Protein AF-A0A6J4SZ74-F1 (afdb_monomer_lite)

pLDDT: mean 85.62, std 14.79, range [48.62, 96.88]

Structure (mmCIF, N/CA/C/O backbone):
data_AF-A0A6J4SZ74-F1
#
_entry.id   AF-A0A6J4SZ74-F1
#
loop_
_atom_site.group_PDB
_atom_site.id
_atom_site.type_symbol
_atom_site.label_atom_id
_atom_site.label_alt_id
_atom_site.label_comp_id
_atom_site.label_asym_id
_atom_site.label_entity_id
_atom_site.label_seq_id
_atom_site.pdbx_PDB_ins_code
_atom_site.Cartn_x
_atom_site.Cartn_y
_atom_site.Cartn_z
_atom_site.occupancy
_atom_site.B_iso_or_equiv
_atom_site.auth_seq_id
_atom_site.auth_comp_id
_atom_site.auth_asym_id
_atom_site.auth_atom_id
_atom_site.pdbx_PDB_model_num
ATOM 1 N N . MET A 1 1 ? -7.629 17.051 10.121 1.00 60.75 1 MET A N 1
ATOM 2 C CA . MET A 1 1 ? -6.502 16.096 10.253 1.00 60.75 1 MET A CA 1
ATOM 3 C C . MET A 1 1 ? -5.466 16.437 9.185 1.00 60.75 1 MET A C 1
ATOM 5 O O . MET A 1 1 ? -5.879 16.590 8.041 1.00 60.75 1 MET A O 1
ATOM 9 N N . ARG A 1 2 ? -4.176 16.604 9.516 1.00 68.94 2 ARG A N 1
ATOM 10 C CA . ARG A 1 2 ? -3.120 16.747 8.489 1.00 68.94 2 ARG A CA 1
ATOM 11 C C . ARG A 1 2 ? -2.840 15.372 7.857 1.00 68.94 2 ARG A C 1
ATOM 13 O O . ARG A 1 2 ? -2.926 14.385 8.587 1.00 68.94 2 ARG A O 1
ATOM 20 N N . PRO A 1 3 ? -2.556 15.290 6.547 1.00 75.69 3 PRO A N 1
ATOM 21 C CA . PRO A 1 3 ? -2.136 14.036 5.930 1.00 75.69 3 PRO A CA 1
ATOM 22 C C . PRO A 1 3 ? -0.787 13.572 6.502 1.00 75.69 3 PRO A C 1
ATOM 24 O O . PRO A 1 3 ? 0.090 14.408 6.726 1.00 75.69 3 PRO A O 1
ATOM 27 N N . SER A 1 4 ? -0.636 12.268 6.759 1.00 88.50 4 SER A N 1
ATOM 28 C CA . SER A 1 4 ? 0.644 11.644 7.142 1.00 88.50 4 SER A CA 1
ATOM 29 C C . SER A 1 4 ? 1.332 10.982 5.945 1.00 88.50 4 SER A C 1
ATOM 31 O O . SER A 1 4 ? 0.694 10.711 4.926 1.00 88.50 4 SER A O 1
ATOM 33 N N . ASN A 1 5 ? 2.637 10.743 6.066 1.00 91.88 5 ASN A N 1
ATOM 34 C CA . ASN A 1 5 ? 3.447 10.036 5.077 1.00 91.88 5 ASN A CA 1
ATOM 35 C C . ASN A 1 5 ? 4.028 8.792 5.751 1.00 91.88 5 ASN A C 1
ATOM 37 O O . ASN A 1 5 ? 4.683 8.931 6.780 1.00 91.88 5 ASN A O 1
ATOM 41 N N . ASP A 1 6 ? 3.778 7.618 5.183 1.00 92.62 6 ASP A N 1
ATOM 42 C CA . ASP A 1 6 ? 4.157 6.318 5.743 1.00 92.62 6 ASP A CA 1
ATOM 43 C C . ASP A 1 6 ? 4.736 5.417 4.632 1.00 92.62 6 ASP A C 1
ATOM 45 O O . ASP A 1 6 ? 4.573 5.701 3.445 1.00 92.62 6 ASP A O 1
ATOM 49 N N . THR A 1 7 ? 5.381 4.307 4.994 1.00 93.44 7 THR A N 1
ATOM 50 C CA . THR A 1 7 ? 5.830 3.271 4.042 1.00 93.44 7 THR A CA 1
ATOM 51 C C . THR A 1 7 ? 4.890 2.072 4.103 1.00 93.44 7 THR A C 1
ATOM 53 O O . THR A 1 7 ? 4.458 1.676 5.189 1.00 93.44 7 THR A O 1
ATOM 56 N N . ALA A 1 8 ? 4.566 1.472 2.957 1.00 93.69 8 ALA A N 1
ATOM 57 C CA . ALA A 1 8 ? 3.773 0.248 2.940 1.00 93.69 8 ALA A CA 1
ATOM 58 C C . ALA A 1 8 ? 4.509 -0.918 3.619 1.00 93.69 8 ALA A C 1
ATOM 60 O O . ALA A 1 8 ? 5.706 -1.119 3.418 1.00 93.69 8 ALA A O 1
ATOM 61 N N . ASN A 1 9 ? 3.777 -1.710 4.405 1.00 94.00 9 ASN A N 1
ATOM 62 C CA . ASN A 1 9 ? 4.343 -2.790 5.218 1.00 94.00 9 ASN A CA 1
ATOM 63 C C . ASN A 1 9 ? 4.033 -4.207 4.699 1.00 94.00 9 ASN A C 1
ATOM 65 O O . ASN A 1 9 ? 4.427 -5.172 5.351 1.00 94.00 9 ASN A O 1
ATOM 69 N N . PHE A 1 10 ? 3.348 -4.340 3.559 1.00 95.75 10 PHE A N 1
ATOM 70 C CA . PHE A 1 10 ? 3.050 -5.637 2.945 1.00 95.75 10 PHE A CA 1
ATOM 71 C C . PHE A 1 10 ? 4.185 -6.103 2.031 1.00 95.75 10 PHE A C 1
ATOM 73 O O . PHE A 1 10 ? 4.886 -5.296 1.419 1.00 95.75 10 PHE A O 1
ATOM 80 N N . ARG A 1 11 ? 4.355 -7.412 1.896 1.00 94.94 11 ARG A N 1
ATOM 81 C CA . ARG A 1 11 ? 5.287 -8.033 0.951 1.00 94.94 11 ARG A CA 1
ATOM 82 C C . ARG A 1 11 ? 4.597 -8.342 -0.372 1.00 94.94 11 ARG A C 1
ATOM 84 O O . ARG A 1 11 ? 3.379 -8.452 -0.451 1.00 94.94 11 ARG A O 1
ATOM 91 N N . VAL A 1 12 ? 5.377 -8.490 -1.437 1.00 92.50 12 VAL A N 1
ATOM 92 C CA . VAL A 1 12 ? 4.847 -8.735 -2.793 1.00 92.50 12 VAL A CA 1
ATOM 93 C C . VAL A 1 12 ? 4.071 -10.057 -2.872 1.00 92.50 12 VAL A C 1
ATOM 95 O O . VAL 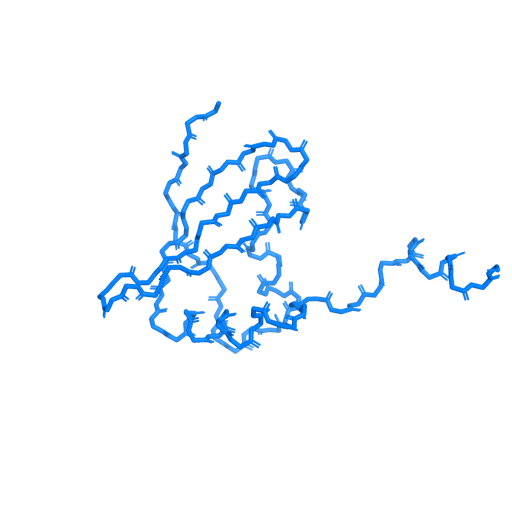A 1 12 ? 3.080 -10.152 -3.599 1.00 92.50 12 VAL A O 1
ATOM 98 N N . ASP A 1 13 ? 4.511 -11.050 -2.102 1.00 92.44 13 ASP A N 1
ATOM 99 C CA . ASP A 1 13 ? 3.956 -12.397 -1.986 1.00 92.44 13 ASP A CA 1
ATOM 100 C C . ASP A 1 13 ? 2.913 -12.543 -0.869 1.00 92.44 13 ASP A C 1
ATOM 102 O O . ASP A 1 13 ? 2.356 -13.629 -0.692 1.00 92.44 13 ASP A O 1
ATOM 106 N N . ASP A 1 14 ? 2.604 -11.462 -0.147 1.00 94.88 14 ASP A N 1
ATOM 107 C CA . ASP A 1 14 ? 1.546 -11.492 0.853 1.00 94.88 14 ASP A CA 1
ATOM 108 C C . ASP A 1 14 ? 0.204 -11.865 0.213 1.00 94.88 14 ASP A C 1
ATOM 110 O O . ASP A 1 14 ? -0.153 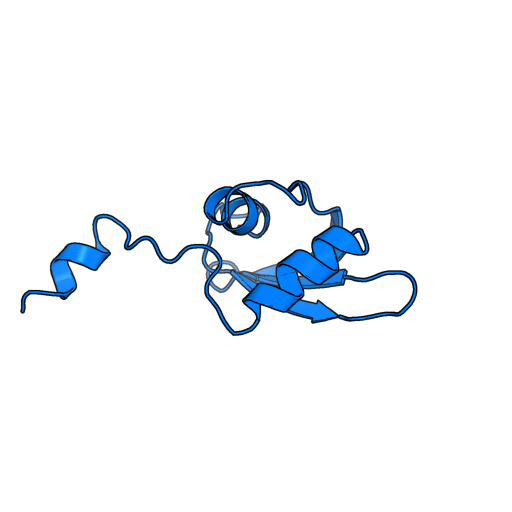-11.454 -0.904 1.00 94.88 14 ASP A O 1
ATOM 114 N N . ALA A 1 15 ? -0.576 -12.626 0.981 1.00 92.25 15 ALA A N 1
ATOM 115 C CA . ALA A 1 15 ? -1.955 -12.908 0.641 1.00 92.25 15 ALA A CA 1
ATOM 116 C C . ALA A 1 15 ? -2.734 -11.597 0.455 1.00 92.25 15 ALA A C 1
ATOM 118 O O . ALA A 1 15 ? -2.530 -10.611 1.161 1.00 92.25 15 ALA A O 1
ATOM 119 N N . ASP A 1 16 ? -3.681 -11.630 -0.475 1.00 91.75 16 ASP A N 1
ATOM 120 C CA . ASP A 1 16 ? -4.586 -10.536 -0.836 1.00 91.75 16 ASP A CA 1
ATOM 121 C C . ASP A 1 16 ? -5.209 -9.846 0.409 1.00 91.75 16 ASP A C 1
ATOM 123 O O . ASP A 1 16 ? -5.196 -8.617 0.528 1.00 91.75 16 ASP A O 1
ATOM 127 N N . SER A 1 17 ? -5.605 -10.627 1.421 1.00 90.75 17 SER A N 1
ATOM 128 C CA . SER A 1 17 ? -6.132 -10.130 2.701 1.00 90.75 17 SER A CA 1
ATOM 129 C C . SER A 1 17 ? -5.109 -9.376 3.564 1.00 90.75 17 SER A C 1
ATOM 131 O O . SER A 1 17 ? -5.470 -8.401 4.224 1.00 90.75 17 SER A O 1
ATOM 133 N N . LEU A 1 18 ? -3.832 -9.771 3.554 1.00 93.19 18 LEU A N 1
ATOM 134 C CA . LEU A 1 18 ? -2.762 -9.059 4.264 1.00 93.19 18 LEU A CA 1
ATOM 135 C C . LEU A 1 18 ? -2.431 -7.736 3.572 1.00 93.19 18 LEU A C 1
ATOM 137 O O . LEU A 1 18 ? -2.281 -6.710 4.239 1.00 93.19 18 LEU A O 1
ATOM 141 N N . VAL A 1 19 ? -2.424 -7.724 2.237 1.00 94.88 19 VAL A N 1
ATOM 142 C CA . VAL A 1 19 ? -2.297 -6.482 1.467 1.00 94.88 19 VAL A CA 1
ATOM 143 C C . VAL A 1 19 ? -3.491 -5.561 1.757 1.00 94.88 19 VAL A C 1
ATOM 145 O O . VAL A 1 19 ? -3.296 -4.383 2.045 1.00 94.88 19 VAL A O 1
ATOM 148 N N . ALA A 1 20 ? -4.726 -6.069 1.799 1.00 92.38 20 ALA A N 1
ATOM 149 C CA . ALA A 1 20 ? -5.889 -5.266 2.190 1.00 92.38 20 ALA A CA 1
ATOM 150 C C . ALA A 1 20 ? -5.767 -4.707 3.621 1.00 92.38 20 ALA A C 1
ATOM 152 O O . ALA A 1 20 ? -6.076 -3.536 3.863 1.00 92.38 20 ALA A O 1
ATOM 153 N N . ALA A 1 21 ? -5.289 -5.522 4.565 1.00 92.56 21 ALA A N 1
ATOM 154 C CA . ALA A 1 21 ? -5.073 -5.114 5.950 1.00 92.56 21 ALA A CA 1
ATOM 155 C C . ALA A 1 21 ? -4.003 -4.018 6.072 1.00 92.56 21 ALA A C 1
ATOM 157 O O . ALA A 1 21 ? -4.183 -3.079 6.847 1.00 92.56 21 ALA A O 1
ATOM 158 N N . SER A 1 22 ? -2.939 -4.074 5.264 1.00 94.25 22 SER A N 1
ATOM 159 C CA . SER A 1 22 ? -1.894 -3.038 5.224 1.00 94.25 22 SER A CA 1
ATOM 160 C C . SER A 1 22 ? -2.443 -1.650 4.863 1.00 94.25 22 SER A C 1
ATOM 162 O O . SER A 1 22 ? -1.985 -0.621 5.366 1.00 94.25 22 SER A O 1
ATOM 164 N N . LEU A 1 23 ? -3.498 -1.613 4.042 1.00 94.38 23 LEU A N 1
ATOM 165 C CA . LEU A 1 23 ? -4.168 -0.387 3.622 1.00 94.38 23 LEU A CA 1
ATOM 166 C C . LEU A 1 23 ? -5.190 0.121 4.649 1.00 94.38 23 LEU A C 1
ATOM 168 O O . LEU A 1 23 ? -5.671 1.249 4.507 1.00 94.38 23 LEU A O 1
ATOM 172 N N . ALA A 1 24 ? -5.499 -0.646 5.700 1.00 94.38 24 ALA A N 1
ATOM 173 C CA . ALA A 1 24 ? -6.466 -0.256 6.721 1.00 94.38 24 ALA A CA 1
ATOM 174 C C . ALA A 1 24 ? -6.030 1.001 7.490 1.00 94.38 24 ALA A C 1
ATOM 176 O O . ALA A 1 24 ? -4.846 1.292 7.667 1.00 94.38 24 ALA A O 1
ATOM 177 N N . CYS A 1 25 ? -7.011 1.772 7.957 1.00 94.94 25 CYS A N 1
ATOM 178 C CA . CYS A 1 25 ? -6.763 3.041 8.625 1.00 94.94 25 CYS A CA 1
ATOM 179 C C . CYS A 1 25 ? -6.033 2.828 9.962 1.00 94.94 25 CYS A C 1
ATOM 181 O O . CYS A 1 25 ? -6.579 2.148 10.829 1.00 94.94 25 CYS A O 1
ATOM 183 N N . PRO A 1 26 ? -4.884 3.481 10.201 1.00 94.25 26 PRO A N 1
ATOM 184 C CA . PRO A 1 26 ? -4.122 3.282 11.430 1.00 94.25 26 PRO A CA 1
ATOM 185 C C . PRO A 1 26 ? -4.757 4.027 12.613 1.00 94.25 26 PRO A C 1
ATOM 187 O O . PRO A 1 26 ? -4.580 3.641 13.759 1.00 94.25 26 PRO A O 1
ATOM 190 N N . ALA A 1 27 ? -5.543 5.076 12.342 1.00 95.31 27 ALA A N 1
ATOM 191 C CA . ALA A 1 27 ? -6.167 5.905 13.370 1.00 95.31 27 ALA A CA 1
ATOM 192 C C . ALA A 1 27 ? -7.435 5.283 13.979 1.00 95.31 27 ALA A C 1
ATOM 194 O O . ALA A 1 27 ? -7.728 5.510 15.146 1.00 95.31 27 ALA A O 1
ATOM 195 N N . CYS A 1 28 ? -8.224 4.543 13.191 1.00 96.00 28 CYS A N 1
ATOM 196 C CA . CYS A 1 28 ? -9.500 3.969 13.650 1.00 96.00 28 CYS A CA 1
ATOM 197 C C . CYS A 1 28 ? -9.656 2.469 13.372 1.00 96.00 28 CYS A C 1
ATOM 199 O O . CYS A 1 28 ? -10.740 1.921 13.577 1.00 96.00 28 CYS A O 1
ATOM 201 N N . LEU A 1 29 ? -8.606 1.825 12.850 1.00 94.25 29 LEU A N 1
ATOM 202 C CA . LEU A 1 29 ? -8.536 0.392 12.541 1.00 94.25 29 LEU A CA 1
ATOM 203 C C . LEU A 1 29 ? -9.621 -0.102 11.568 1.00 94.25 29 LEU A C 1
ATOM 205 O O . LEU A 1 29 ? -9.900 -1.293 11.461 1.00 94.25 29 LEU A O 1
ATOM 209 N N . SER A 1 30 ? -10.259 0.813 10.836 1.00 93.12 30 SER A N 1
ATOM 210 C CA . SER A 1 30 ? -11.247 0.468 9.821 1.00 93.12 30 SER A CA 1
ATOM 211 C C . SER A 1 30 ? -10.568 0.159 8.495 1.00 93.12 30 SER A C 1
ATOM 213 O O . SER A 1 30 ? -9.773 0.955 7.998 1.00 93.12 30 SER A O 1
ATOM 215 N N . SER A 1 31 ? -10.970 -0.937 7.858 1.00 91.88 31 SER A N 1
ATOM 216 C CA . SER A 1 31 ? -10.569 -1.254 6.486 1.00 91.88 31 SER A CA 1
ATOM 217 C C . SER A 1 31 ? -11.397 -0.514 5.421 1.00 91.88 31 SER A C 1
ATOM 219 O O . SER A 1 31 ? -11.218 -0.748 4.231 1.00 91.88 31 SER A O 1
ATOM 221 N N . ALA A 1 32 ? -12.330 0.365 5.813 1.00 92.94 32 ALA A N 1
ATOM 222 C CA . ALA A 1 32 ? -13.114 1.178 4.883 1.00 92.94 32 ALA A CA 1
ATOM 223 C C . ALA A 1 32 ? -12.264 2.335 4.326 1.00 92.94 32 ALA A C 1
ATOM 225 O O . ALA A 1 32 ? -12.536 3.506 4.590 1.00 92.94 32 ALA A O 1
ATOM 226 N N . VAL A 1 33 ? -11.206 2.003 3.587 1.00 93.62 33 VAL A N 1
ATOM 227 C CA . VAL A 1 33 ? -10.234 2.942 3.019 1.00 93.62 33 VAL A CA 1
ATOM 228 C C . VAL A 1 33 ? -10.341 2.907 1.499 1.00 93.62 33 VAL A C 1
ATOM 230 O O . VAL A 1 33 ? -10.245 1.848 0.890 1.00 93.62 33 VAL A O 1
ATOM 233 N N . SER A 1 34 ? -10.557 4.068 0.886 1.00 93.88 34 SER A N 1
ATOM 234 C CA . SER A 1 34 ? -10.349 4.249 -0.552 1.00 93.88 34 SER A CA 1
ATOM 235 C C . SER A 1 34 ? -8.893 4.615 -0.793 1.00 93.88 34 SER A C 1
ATOM 237 O O . SER A 1 34 ? -8.352 5.444 -0.058 1.00 93.88 34 SER A O 1
ATOM 239 N N . TRP A 1 35 ? -8.281 4.050 -1.824 1.00 94.38 35 TRP A N 1
ATOM 240 C CA . TRP A 1 35 ? -6.912 4.370 -2.205 1.00 94.38 35 TRP A CA 1
ATOM 241 C C . TRP A 1 35 ? -6.807 4.610 -3.711 1.00 94.38 35 TRP A C 1
ATOM 243 O O . TRP A 1 35 ? -7.632 4.122 -4.483 1.00 94.38 35 TRP A O 1
ATOM 253 N N . GLN A 1 36 ? -5.814 5.399 -4.110 1.00 94.62 36 GLN A N 1
ATOM 254 C CA . GLN A 1 36 ? -5.459 5.661 -5.503 1.00 94.62 36 GLN A CA 1
ATOM 255 C C . GLN A 1 36 ? -3.947 5.543 -5.648 1.00 94.62 36 GLN A C 1
ATOM 257 O O . GLN A 1 36 ? -3.216 6.081 -4.818 1.00 94.62 36 GLN A O 1
ATOM 262 N N . LEU A 1 37 ? -3.499 4.827 -6.677 1.00 94.81 37 LEU A N 1
ATOM 263 C CA . LEU A 1 37 ? -2.083 4.650 -6.975 1.00 94.81 37 LEU A CA 1
ATOM 264 C C . LEU A 1 37 ? -1.582 5.812 -7.840 1.00 94.81 37 LEU A C 1
ATOM 266 O O . LEU A 1 37 ? -2.076 6.035 -8.944 1.00 94.81 37 LEU A O 1
ATOM 270 N N . GLU A 1 38 ? -0.570 6.516 -7.355 1.00 94.12 38 GLU A N 1
ATOM 271 C CA . GLU A 1 38 ? 0.220 7.469 -8.120 1.00 94.12 38 GLU A CA 1
ATOM 272 C C . GLU A 1 38 ? 1.437 6.749 -8.711 1.00 94.12 38 GLU A C 1
ATOM 274 O O . GLU A 1 38 ? 2.358 6.321 -8.011 1.00 94.12 38 GLU A O 1
ATOM 279 N N . ARG A 1 39 ? 1.429 6.594 -10.037 1.00 85.31 39 ARG A N 1
ATOM 280 C CA . ARG A 1 39 ? 2.477 5.900 -10.795 1.00 85.31 39 ARG A CA 1
ATOM 281 C C . ARG A 1 39 ? 3.582 6.883 -11.186 1.00 85.31 39 ARG A C 1
ATOM 283 O O . ARG A 1 39 ? 3.765 7.175 -12.365 1.00 85.31 39 ARG A O 1
ATOM 290 N N . ALA A 1 40 ? 4.283 7.440 -10.203 1.00 79.81 40 ALA A N 1
ATOM 291 C CA . ALA A 1 40 ? 5.487 8.218 -10.473 1.00 79.81 40 ALA A CA 1
ATOM 292 C C . ALA A 1 40 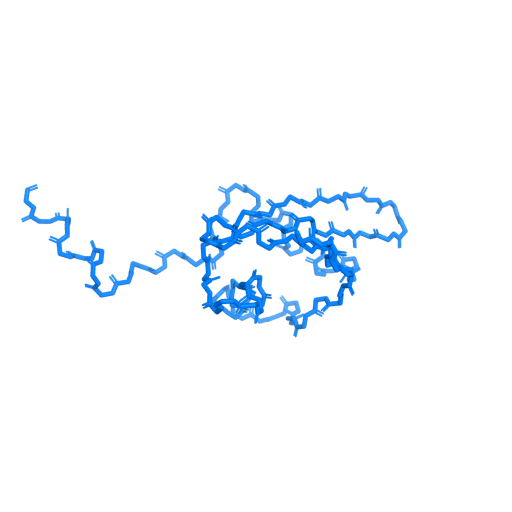? 6.641 7.284 -10.881 1.00 79.81 40 ALA A C 1
ATOM 294 O O . ALA A 1 40 ? 6.751 6.163 -10.388 1.00 79.81 40 ALA A O 1
ATOM 295 N N . VAL A 1 41 ? 7.514 7.744 -11.784 1.00 67.12 41 VAL A N 1
ATOM 296 C CA . VAL A 1 41 ? 8.591 6.917 -12.369 1.00 67.12 41 VAL A CA 1
ATOM 297 C C . VAL A 1 41 ? 9.646 6.512 -11.329 1.00 67.12 41 VAL A C 1
ATOM 299 O O . VAL A 1 41 ? 10.358 5.535 -11.544 1.00 67.12 41 VAL A O 1
ATOM 302 N N . HIS A 1 42 ? 9.799 7.258 -10.228 1.00 73.38 42 HIS A N 1
ATOM 303 C CA . HIS A 1 42 ? 10.865 7.030 -9.236 1.00 73.38 42 HIS A CA 1
ATOM 304 C C . HIS A 1 42 ? 10.352 6.773 -7.814 1.00 73.38 42 HIS A C 1
ATOM 306 O O . HIS A 1 42 ? 11.009 6.062 -7.063 1.00 73.38 42 HIS A O 1
ATOM 312 N N . GLU A 1 43 ? 9.177 7.293 -7.453 1.00 85.88 43 GLU A N 1
ATOM 313 C CA . GLU A 1 43 ? 8.622 7.185 -6.098 1.00 85.88 43 GLU A CA 1
ATOM 314 C C . GLU A 1 43 ? 7.131 6.834 -6.176 1.00 85.88 43 GLU A C 1
ATOM 316 O O . GLU A 1 43 ? 6.274 7.705 -6.008 1.00 85.88 43 GLU A O 1
ATOM 321 N N . PRO A 1 44 ? 6.777 5.584 -6.523 1.00 94.25 44 PRO A N 1
ATOM 322 C CA . PRO A 1 44 ? 5.379 5.211 -6.604 1.00 94.25 44 PRO A CA 1
ATOM 323 C C . PRO A 1 44 ? 4.738 5.297 -5.217 1.00 94.25 44 PRO A C 1
ATOM 325 O O . PRO A 1 44 ? 5.308 4.862 -4.213 1.00 94.25 44 PRO A O 1
ATOM 328 N N . SER A 1 45 ? 3.530 5.851 -5.164 1.00 95.94 45 SER A N 1
ATOM 329 C CA . SER A 1 45 ? 2.844 6.098 -3.900 1.00 95.94 45 SER A CA 1
ATOM 330 C C . SER A 1 45 ? 1.355 5.772 -3.986 1.00 95.94 45 SER A C 1
ATOM 332 O O . SER A 1 45 ? 0.773 5.740 -5.068 1.00 95.94 45 SER A O 1
ATOM 334 N N . ALA A 1 46 ? 0.715 5.493 -2.852 1.00 95.69 46 ALA A N 1
ATOM 335 C CA . ALA A 1 46 ? -0.733 5.328 -2.771 1.00 95.69 46 ALA A CA 1
ATOM 336 C C . ALA A 1 46 ? -1.352 6.350 -1.817 1.00 95.69 46 ALA A C 1
ATOM 338 O O . ALA A 1 46 ? -1.087 6.350 -0.611 1.00 95.69 46 ALA A O 1
ATOM 339 N N . HIS A 1 47 ? -2.251 7.184 -2.335 1.00 95.69 47 HIS A N 1
ATOM 340 C CA . HIS A 1 47 ? -3.026 8.114 -1.523 1.00 95.69 47 HIS A CA 1
ATOM 341 C C . HIS A 1 47 ? -4.225 7.397 -0.920 1.00 95.69 47 HIS A C 1
ATOM 343 O O . HIS A 1 47 ? -5.145 6.991 -1.627 1.00 95.69 47 HIS A O 1
ATOM 349 N N . CYS A 1 48 ? -4.232 7.264 0.400 1.00 95.56 48 CYS A N 1
ATOM 350 C CA . CYS A 1 48 ? -5.274 6.586 1.155 1.00 95.56 48 CYS A CA 1
ATOM 351 C C . CYS A 1 48 ? -6.185 7.599 1.855 1.00 95.56 48 CYS A C 1
ATOM 353 O O . CYS A 1 48 ? -5.722 8.539 2.506 1.00 95.56 48 CYS A O 1
ATOM 355 N N . SER A 1 49 ? -7.495 7.361 1.805 1.00 96.50 49 SER A N 1
ATOM 356 C CA . SER A 1 49 ? -8.499 8.110 2.558 1.00 96.50 49 SER A CA 1
ATOM 357 C C . SER A 1 49 ? -9.460 7.159 3.266 1.00 96.50 49 SER A C 1
ATOM 359 O O . SER A 1 49 ? -10.146 6.349 2.643 1.00 96.50 49 SER A O 1
ATOM 361 N N . CYS A 1 50 ? -9.508 7.244 4.595 1.00 95.88 50 CYS A N 1
ATOM 362 C CA . CYS A 1 50 ? -10.454 6.476 5.389 1.00 95.88 50 CYS A CA 1
ATOM 363 C C . CYS A 1 50 ? -11.854 7.082 5.283 1.00 95.88 50 CYS A C 1
ATOM 365 O O . CYS A 1 50 ? -12.083 8.217 5.700 1.00 95.88 50 CYS A O 1
ATOM 367 N N . ARG A 1 51 ? -12.818 6.284 4.823 1.00 95.44 51 ARG A N 1
ATOM 368 C CA . ARG A 1 51 ? -14.229 6.676 4.705 1.00 95.44 51 ARG A CA 1
ATOM 369 C C . ARG A 1 51 ? -14.966 6.718 6.048 1.00 95.44 51 ARG A C 1
ATOM 371 O O . ARG A 1 51 ? -16.077 7.225 6.100 1.00 95.44 51 ARG A O 1
ATOM 378 N N . ARG A 1 52 ? -14.366 6.191 7.127 1.00 95.56 52 ARG A N 1
ATOM 379 C CA . ARG A 1 52 ? -14.967 6.170 8.473 1.00 95.56 52 ARG A CA 1
ATOM 380 C C . ARG A 1 52 ? -14.582 7.381 9.322 1.00 95.56 52 ARG A C 1
ATOM 382 O O . ARG A 1 52 ? -15.461 8.029 9.869 1.00 95.56 52 ARG A O 1
ATOM 389 N N . CYS A 1 53 ? -13.286 7.669 9.459 1.00 96.19 53 CYS A N 1
ATOM 390 C CA . CYS A 1 53 ? -12.797 8.762 10.314 1.00 96.19 53 CYS A CA 1
ATOM 391 C C . CYS A 1 53 ? -12.195 9.944 9.538 1.00 96.19 53 CYS A C 1
ATOM 393 O O . CYS A 1 53 ? -11.744 10.910 10.146 1.00 96.19 53 CYS A O 1
ATOM 395 N N . GLY A 1 54 ? -12.128 9.866 8.205 1.00 95.69 54 GLY A N 1
ATOM 396 C CA . GLY A 1 54 ? -11.584 10.933 7.362 1.00 95.69 54 GLY A CA 1
ATOM 397 C C . GLY A 1 54 ? -10.058 11.062 7.377 1.00 95.69 54 GLY A C 1
ATOM 398 O O . GLY A 1 54 ? -9.526 11.959 6.725 1.00 95.69 54 GLY A O 1
ATOM 399 N N . HIS A 1 55 ? -9.335 10.191 8.092 1.00 96.06 55 HIS A N 1
ATOM 400 C CA . HIS A 1 55 ? -7.872 10.191 8.093 1.00 96.06 55 HIS A CA 1
ATOM 401 C C . HIS A 1 55 ? -7.319 9.975 6.675 1.00 96.06 55 HIS A C 1
ATOM 403 O O . HIS A 1 55 ? -7.800 9.107 5.940 1.00 96.06 55 HIS A O 1
ATOM 409 N N . ARG A 1 56 ? -6.312 10.769 6.300 1.00 96.88 56 ARG A N 1
ATOM 410 C CA . ARG A 1 56 ? -5.647 10.728 4.993 1.00 96.88 56 ARG A CA 1
ATOM 411 C C . ARG A 1 56 ? -4.163 10.459 5.196 1.00 96.88 56 ARG A C 1
ATOM 413 O O . ARG A 1 56 ? -3.575 11.047 6.101 1.00 96.88 56 ARG A O 1
ATOM 420 N N . ARG A 1 57 ? -3.577 9.623 4.345 1.00 95.88 57 ARG A N 1
ATOM 421 C CA . ARG A 1 57 ? -2.136 9.350 4.335 1.00 95.88 57 ARG A CA 1
ATOM 422 C C . ARG A 1 57 ? -1.651 9.030 2.928 1.00 95.88 57 ARG A C 1
ATOM 424 O O . ARG A 1 57 ? -2.442 8.555 2.114 1.00 95.88 57 ARG A O 1
ATOM 431 N N . THR A 1 58 ? -0.372 9.240 2.679 1.00 96.31 58 THR A N 1
ATOM 432 C CA . THR A 1 58 ? 0.320 8.743 1.489 1.00 96.31 58 THR A CA 1
ATOM 433 C C . THR A 1 58 ? 1.227 7.589 1.908 1.00 96.31 58 THR A C 1
ATOM 435 O O . THR A 1 58 ? 1.933 7.694 2.910 1.00 96.31 58 THR A O 1
ATOM 438 N N . LEU A 1 59 ? 1.152 6.474 1.180 1.00 95.81 59 LEU A N 1
ATOM 439 C CA . LEU A 1 59 ? 2.013 5.308 1.365 1.00 95.81 59 LEU A CA 1
ATOM 440 C C . LEU A 1 59 ? 3.071 5.273 0.270 1.00 95.81 59 LEU A C 1
ATOM 442 O O . LEU A 1 59 ? 2.711 5.152 -0.896 1.00 95.81 59 LEU A O 1
ATOM 446 N N . HIS A 1 60 ? 4.345 5.329 0.641 1.00 95.69 60 HIS A N 1
ATOM 447 C CA . HIS A 1 60 ? 5.460 5.061 -0.266 1.00 95.69 60 HIS A CA 1
ATOM 448 C C . HIS A 1 60 ? 5.575 3.565 -0.536 1.00 95.69 60 HIS A C 1
ATOM 450 O O . HIS A 1 60 ? 5.438 2.749 0.383 1.00 95.69 60 HIS A O 1
ATOM 456 N N . LEU A 1 61 ? 5.810 3.219 -1.799 1.00 95.44 61 LEU A N 1
ATOM 457 C CA . LEU A 1 61 ? 5.826 1.850 -2.298 1.00 95.44 61 LEU A CA 1
ATOM 458 C C . LEU A 1 61 ? 7.163 1.555 -2.976 1.00 95.44 61 LEU A C 1
ATOM 460 O O . LEU A 1 61 ? 7.753 2.420 -3.622 1.00 95.44 61 LEU A O 1
ATOM 464 N N . SER A 1 62 ? 7.608 0.304 -2.903 1.00 94.12 62 SER A N 1
ATOM 465 C CA . SER A 1 62 ? 8.562 -0.209 -3.885 1.00 94.12 62 SER A CA 1
ATOM 466 C C . SER A 1 62 ? 7.882 -0.366 -5.258 1.00 94.12 62 SER A C 1
ATOM 468 O O . SER A 1 62 ? 6.648 -0.468 -5.330 1.00 94.12 62 SER A O 1
ATOM 470 N N . PRO A 1 63 ? 8.642 -0.441 -6.365 1.00 93.50 63 PRO A N 1
ATOM 471 C CA . PRO A 1 63 ? 8.081 -0.715 -7.689 1.00 93.50 63 PRO A CA 1
ATOM 472 C C . PRO A 1 63 ? 7.217 -1.987 -7.744 1.00 93.50 63 PRO A C 1
ATOM 474 O O . PRO A 1 63 ? 6.172 -2.007 -8.393 1.00 93.50 63 PRO A O 1
ATOM 477 N N . GLU A 1 64 ? 7.606 -3.041 -7.029 1.00 94.00 64 GLU A N 1
ATOM 478 C CA . GLU A 1 64 ? 6.889 -4.316 -6.985 1.00 94.00 64 GLU A CA 1
ATOM 479 C C . GLU A 1 64 ? 5.588 -4.216 -6.181 1.00 94.00 64 GLU A C 1
ATOM 481 O O . GLU A 1 64 ? 4.557 -4.741 -6.604 1.00 94.00 64 GLU A O 1
ATOM 486 N N . GLN A 1 65 ? 5.598 -3.500 -5.051 1.00 95.19 65 GLN A N 1
ATOM 487 C CA . GLN A 1 65 ? 4.385 -3.196 -4.286 1.00 95.19 65 GLN A CA 1
ATOM 488 C C . GLN A 1 65 ? 3.410 -2.338 -5.108 1.00 95.19 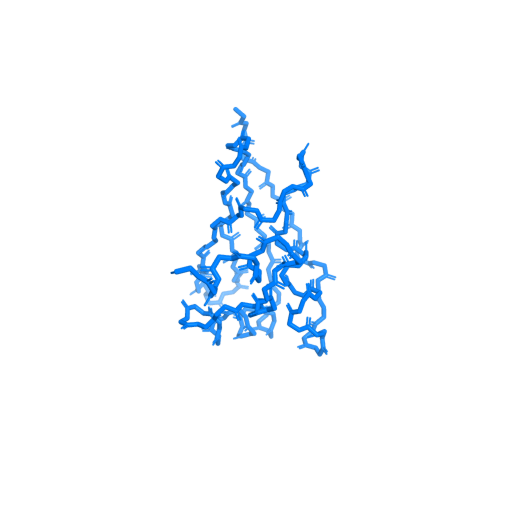65 GLN A C 1
ATOM 490 O O . GLN A 1 65 ? 2.201 -2.579 -5.097 1.00 95.19 65 GLN A O 1
ATOM 495 N N . ALA A 1 66 ? 3.929 -1.368 -5.865 1.00 94.94 66 ALA A N 1
ATOM 496 C CA . ALA A 1 66 ? 3.136 -0.539 -6.764 1.00 94.94 66 ALA A CA 1
ATOM 497 C C . ALA A 1 66 ? 2.507 -1.360 -7.894 1.00 94.94 66 ALA A C 1
ATOM 499 O O . ALA A 1 66 ? 1.306 -1.242 -8.140 1.00 94.94 66 ALA A O 1
ATOM 500 N N . LEU A 1 67 ? 3.280 -2.248 -8.530 1.00 92.56 67 LEU A N 1
ATOM 501 C CA . LEU A 1 67 ? 2.759 -3.192 -9.519 1.00 92.56 67 LEU A CA 1
ATOM 502 C C . LEU A 1 67 ? 1.666 -4.078 -8.910 1.00 92.56 67 LEU A C 1
ATOM 504 O O . LEU A 1 67 ? 0.608 -4.253 -9.514 1.00 92.56 67 LEU A O 1
ATOM 508 N N . ARG A 1 68 ? 1.887 -4.597 -7.697 1.00 93.38 68 ARG A N 1
ATOM 509 C CA . ARG A 1 68 ? 0.914 -5.434 -6.990 1.00 93.38 68 ARG A CA 1
ATOM 510 C C . ARG A 1 68 ? -0.414 -4.709 -6.779 1.00 93.38 68 ARG A C 1
ATOM 512 O O . ARG A 1 68 ? -1.456 -5.295 -7.059 1.00 93.38 68 ARG A O 1
ATOM 519 N N . LEU A 1 69 ? -0.391 -3.449 -6.341 1.00 93.31 69 LEU A N 1
ATOM 520 C CA . LEU A 1 69 ? -1.604 -2.635 -6.201 1.00 93.31 69 LEU A CA 1
ATOM 521 C C . LEU A 1 69 ? -2.235 -2.291 -7.554 1.00 93.31 69 LEU A C 1
ATOM 523 O O . LEU A 1 69 ? -3.455 -2.348 -7.677 1.00 93.31 69 LEU A O 1
ATOM 527 N N . ALA A 1 70 ? -1.438 -2.007 -8.588 1.00 93.00 70 ALA A N 1
ATOM 528 C CA . ALA A 1 70 ? -1.948 -1.700 -9.926 1.00 93.00 70 ALA A CA 1
ATOM 529 C C . ALA A 1 70 ? -2.816 -2.836 -10.500 1.00 93.00 70 ALA A C 1
ATOM 531 O O . ALA A 1 70 ? -3.816 -2.579 -11.171 1.00 93.00 70 ALA A O 1
ATOM 532 N N . LEU A 1 71 ? -2.479 -4.095 -10.194 1.00 90.75 71 LEU A N 1
ATOM 533 C CA . LEU A 1 71 ? -3.265 -5.273 -10.592 1.00 90.75 71 LEU A CA 1
ATOM 534 C C . LEU A 1 71 ? -4.642 -5.354 -9.902 1.00 90.75 71 LEU A C 1
ATOM 536 O O . LEU A 1 71 ? -5.530 -6.058 -10.384 1.00 90.75 71 LEU A O 1
ATOM 540 N N . HIS A 1 72 ? -4.833 -4.612 -8.810 1.00 88.38 72 HIS A N 1
ATOM 541 C CA . HIS A 1 72 ? -6.042 -4.590 -7.983 1.00 88.38 72 HIS A CA 1
ATOM 542 C C . HIS A 1 72 ? -6.857 -3.295 -8.102 1.00 88.38 72 HIS A C 1
ATOM 544 O O . HIS A 1 72 ? -7.888 -3.140 -7.456 1.00 88.38 72 HIS A O 1
ATOM 550 N N . GLU A 1 73 ? -6.488 -2.363 -8.983 1.00 81.56 73 GLU A N 1
ATOM 551 C CA . GLU A 1 73 ? -7.312 -1.166 -9.237 1.00 81.56 73 GLU A CA 1
ATOM 552 C C . GLU A 1 73 ? -8.725 -1.517 -9.735 1.00 81.56 73 GLU A C 1
ATOM 554 O O . GLU A 1 73 ? -9.686 -0.790 -9.488 1.00 81.56 73 GLU A O 1
ATOM 559 N N . ARG A 1 74 ? -8.853 -2.645 -10.445 1.00 77.44 74 ARG A N 1
ATOM 560 C CA . ARG A 1 74 ? -10.120 -3.155 -10.993 1.00 77.44 74 ARG A CA 1
ATOM 561 C C . ARG A 1 74 ? -10.617 -4.418 -10.291 1.00 77.44 74 ARG A C 1
ATOM 563 O O . ARG A 1 74 ? -11.658 -4.949 -10.672 1.00 77.44 74 ARG A O 1
ATOM 570 N N . ARG A 1 75 ? -9.881 -4.912 -9.292 1.00 78.88 75 ARG A N 1
ATOM 571 C CA . ARG A 1 75 ? -10.179 -6.152 -8.571 1.00 78.88 75 ARG A CA 1
ATOM 572 C C . ARG A 1 75 ? -9.999 -5.939 -7.066 1.00 78.88 75 ARG A C 1
ATOM 574 O O . ARG A 1 75 ? -8.923 -5.533 -6.654 1.00 78.88 75 ARG A O 1
ATOM 581 N N . PRO A 1 76 ? -11.001 -6.243 -6.228 1.00 77.56 76 PRO A N 1
ATOM 582 C CA . PRO A 1 76 ? -10.856 -6.100 -4.784 1.00 77.56 76 PRO A CA 1
ATOM 583 C C . PRO A 1 76 ? -9.720 -6.964 -4.221 1.00 77.56 76 PRO A C 1
ATOM 585 O O . PRO A 1 76 ? -9.648 -8.155 -4.518 1.00 77.56 76 PRO A O 1
ATOM 588 N N . LEU A 1 77 ? -8.902 -6.355 -3.357 1.00 82.56 77 LEU A N 1
ATOM 589 C CA . LEU A 1 77 ? -7.838 -7.022 -2.596 1.00 82.56 77 LEU A CA 1
ATOM 590 C C . LEU A 1 77 ? -8.365 -8.039 -1.586 1.00 82.56 77 LEU A C 1
ATOM 592 O O . LEU A 1 77 ? -7.649 -8.950 -1.226 1.00 82.56 77 LEU A O 1
ATOM 596 N N . ASP A 1 78 ? -9.591 -7.889 -1.098 1.00 75.88 78 ASP A N 1
ATOM 597 C CA . ASP A 1 78 ? -10.215 -8.891 -0.240 1.00 75.88 78 ASP A CA 1
ATOM 598 C C . ASP A 1 78 ? -11.638 -9.145 -0.742 1.00 75.88 78 ASP A C 1
ATOM 600 O O . ASP A 1 78 ? -12.535 -8.337 -0.485 1.00 75.88 78 ASP A O 1
ATOM 604 N N . PRO A 1 79 ? -11.853 -10.213 -1.529 1.00 61.06 79 PRO A N 1
ATOM 605 C CA . PRO A 1 79 ? -13.180 -10.591 -1.982 1.00 61.06 79 PRO A CA 1
ATOM 606 C C . PRO A 1 79 ? -13.964 -11.359 -0.911 1.00 61.06 79 PRO A C 1
ATOM 608 O O . PRO A 1 79 ? -15.114 -11.712 -1.173 1.00 61.06 79 PRO A O 1
ATOM 611 N N . THR A 1 80 ? -13.378 -11.676 0.255 1.00 56.47 80 THR A N 1
ATOM 612 C CA . THR A 1 80 ? -14.076 -12.512 1.232 1.00 56.47 80 THR A CA 1
ATOM 613 C C . THR A 1 80 ? -15.232 -11.736 1.874 1.00 56.47 80 THR A C 1
ATOM 615 O O . THR A 1 80 ? -15.026 -10.670 2.463 1.00 56.47 80 THR A O 1
ATOM 618 N N . PRO A 1 81 ? -16.482 -12.227 1.752 1.00 53.00 81 PRO A N 1
ATOM 619 C CA . PRO A 1 81 ? -17.609 -11.615 2.433 1.00 53.00 81 PRO A CA 1
ATOM 620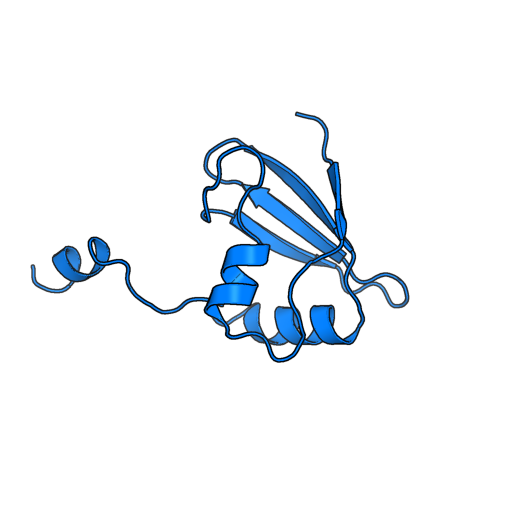 C C . PRO A 1 81 ? -17.388 -11.753 3.935 1.00 53.00 81 PRO A C 1
ATOM 622 O O . PRO A 1 81 ? -17.055 -12.830 4.437 1.00 53.00 81 PRO A O 1
ATOM 625 N N . ARG A 1 82 ? -17.583 -10.663 4.679 1.00 58.78 82 ARG A N 1
ATOM 626 C CA . ARG A 1 82 ? -17.554 -10.755 6.139 1.00 58.78 82 ARG A CA 1
ATOM 627 C C . ARG A 1 82 ? -18.700 -11.655 6.595 1.00 58.78 82 ARG A C 1
ATOM 629 O O . ARG A 1 82 ? -19.735 -11.688 5.928 1.00 58.78 82 ARG A O 1
ATOM 636 N N . PRO A 1 83 ? -18.603 -12.291 7.772 1.00 54.34 83 PRO A N 1
ATOM 637 C CA . PRO A 1 83 ? -19.696 -13.103 8.309 1.00 54.34 83 PRO A CA 1
ATOM 638 C C . PRO A 1 83 ? -21.058 -12.375 8.339 1.00 54.34 83 PRO A C 1
ATOM 640 O O . PRO A 1 83 ? -22.095 -13.007 8.181 1.00 54.34 83 PRO A O 1
ATOM 643 N N . GLY A 1 84 ? -21.069 -11.040 8.474 1.00 55.59 84 GLY A N 1
ATOM 644 C CA . GLY A 1 84 ? -22.287 -10.218 8.418 1.00 55.59 84 GLY A CA 1
ATOM 645 C C . GLY A 1 84 ? -22.823 -9.903 7.013 1.00 55.59 84 GLY A C 1
ATOM 646 O O . GLY A 1 84 ? -23.998 -9.570 6.885 1.00 55.59 84 GLY A O 1
ATOM 647 N N . ASP A 1 85 ? -22.007 -10.034 5.966 1.00 55.19 85 ASP A N 1
ATOM 648 C CA . ASP A 1 85 ? -22.412 -9.790 4.575 1.00 55.19 85 ASP A CA 1
ATOM 649 C C . ASP A 1 85 ? -23.065 -11.034 3.945 1.00 55.19 85 ASP A C 1
ATOM 651 O O . ASP A 1 85 ? -23.904 -10.907 3.054 1.00 55.19 85 ASP A O 1
ATOM 655 N N . MET A 1 86 ? -22.773 -12.238 4.458 1.00 50.19 86 MET A N 1
ATOM 656 C CA . MET A 1 86 ? -23.434 -13.483 4.028 1.00 50.19 86 MET A CA 1
ATOM 657 C C . MET A 1 86 ? -24.921 -13.555 4.416 1.00 50.19 86 MET A C 1
ATOM 659 O O . MET A 1 86 ? -25.687 -14.256 3.760 1.00 50.19 86 MET A O 1
ATOM 663 N N . LEU A 1 87 ? -25.358 -12.799 5.43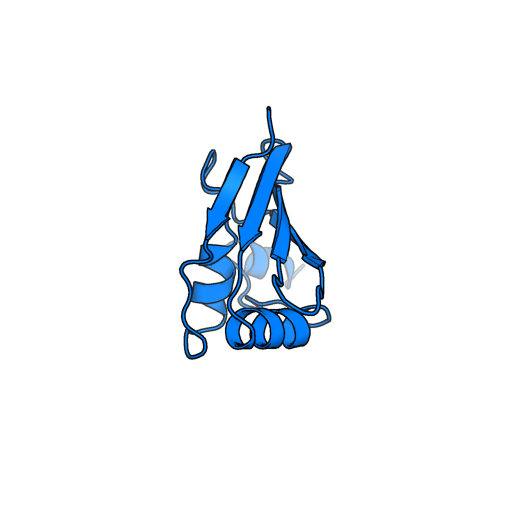0 1.00 52.47 87 LEU A N 1
ATOM 664 C CA . LEU A 1 87 ? -26.770 -12.723 5.839 1.00 52.47 87 LEU A CA 1
ATOM 665 C C . LEU A 1 87 ? -27.646 -11.896 4.879 1.00 52.47 87 LEU A C 1
ATOM 667 O O . LEU A 1 87 ? -28.863 -11.886 5.031 1.00 52.47 87 LEU A O 1
ATOM 671 N N . ARG A 1 88 ? -27.057 -11.203 3.894 1.00 52.16 88 ARG A N 1
ATOM 672 C CA . ARG A 1 88 ? -27.787 -10.375 2.914 1.00 52.16 88 ARG A CA 1
ATOM 673 C C . ARG A 1 88 ? -27.912 -10.998 1.524 1.00 52.16 88 ARG A C 1
ATOM 675 O O . ARG A 1 88 ? -28.487 -10.372 0.644 1.00 52.16 88 ARG A O 1
ATOM 682 N N . VAL A 1 89 ? -27.386 -12.204 1.321 1.00 50.97 89 VAL A N 1
ATOM 683 C CA . VAL A 1 89 ? -27.420 -12.894 0.016 1.00 50.97 89 VAL A CA 1
ATOM 684 C C . VAL A 1 89 ? -28.622 -13.854 -0.100 1.00 50.97 89 VAL A C 1
ATOM 686 O O . VAL A 1 89 ? -28.867 -14.405 -1.166 1.00 50.97 89 VAL A O 1
ATOM 689 N N . PHE A 1 90 ? -29.413 -14.015 0.968 1.00 48.62 90 PHE A N 1
ATOM 690 C CA . PHE A 1 90 ? -30.559 -14.937 1.029 1.00 48.62 90 PHE A CA 1
ATOM 691 C C . PHE A 1 90 ? -31.873 -14.267 1.474 1.00 48.62 90 PHE A C 1
ATOM 693 O O . PHE A 1 90 ? -32.609 -14.846 2.273 1.00 48.62 90 PHE A O 1
ATOM 700 N N . VAL A 1 91 ? -32.172 -13.055 0.991 1.00 50.62 91 VAL A N 1
ATOM 701 C CA . VAL A 1 91 ? -33.514 -12.452 1.131 1.00 50.62 91 VAL A CA 1
ATOM 702 C C . VAL A 1 91 ? -33.997 -11.928 -0.209 1.00 50.62 91 VAL A C 1
ATOM 704 O O . VAL A 1 91 ? -33.200 -11.217 -0.861 1.00 50.62 91 VAL A O 1
#

Secondary structure (DSSP, 8-state):
-PPEEEE----TTS-HHHHHHHTS-TTT----EEEEEE--SSS-EEEEEETTT--EEEEE--HHHHHHHHTTSSS-S--PPPTTTGGGS--

Organism: NCBI:txid768556

Radius of gyration: 13.99 Å; chains: 1; bounding box: 44×32×26 Å

Sequence (91 aa):
MRPSNDTANFRVDDADSLVAASLACPACLSSAVSWQLERAVHEPSAHCSCRRCGHRRTLHLSPEQALRLALHERRPLDPTPRPGDMLRVFV

Foldseek 3Di:
DDAEEEAQDDDLPDQLVVSLQSLADPVPSHSQKDWDWDPDPPWIWIWIARPPPRHIYIYTYDPSNSVSVVVCPVPRSDPDQDPVRVVVVPD